Protein AF-A0A3M2C6H8-F1 (afdb_monomer_lite)

Radius of gyration: 15.78 Å; chains: 1; bounding box: 41×32×37 Å

Foldseek 3Di:
DPDDDPPPNVVVVVVVVVVVVVVVVVLVVCVVVVAAEEAED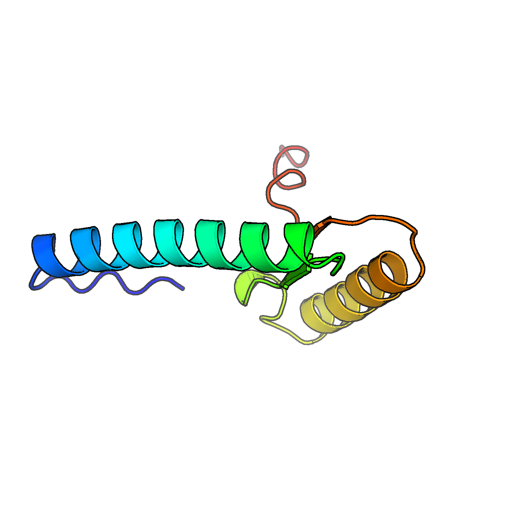PVQCVDPVSVVVVVVVVVVVVVDPHRYYYPVGPVPPPDDDD

Secondary structure (DSSP, 8-state):
-----SS-HHHHHHHHHHHHHHHHHHHHHHHHTT--EEEE-GGGGSSHHHHHHHHHHHHHHHHS--SEEEES-GGGSSS---

Structure (mmCIF, N/CA/C/O backbone):
data_AF-A0A3M2C6H8-F1
#
_entry.id   AF-A0A3M2C6H8-F1
#
loop_
_atom_site.group_PDB
_atom_site.id
_atom_site.type_symbol
_atom_site.label_atom_id
_atom_site.label_alt_id
_atom_site.label_comp_id
_atom_site.label_asym_id
_atom_site.label_entity_id
_atom_site.label_seq_id
_atom_site.pdbx_PDB_ins_code
_atom_site.Cartn_x
_atom_site.Cartn_y
_atom_site.Cartn_z
_atom_site.occupancy
_atom_site.B_iso_or_equiv
_atom_site.auth_seq_id
_atom_site.auth_comp_id
_atom_site.auth_asym_id
_atom_site.auth_atom_id
_atom_site.pdbx_PDB_model_num
ATOM 1 N N . LEU A 1 1 ? 5.111 4.210 -14.438 1.00 46.28 1 LEU A N 1
ATOM 2 C CA . LEU A 1 1 ? 5.463 5.630 -14.759 1.00 46.28 1 LEU A CA 1
ATOM 3 C C . LEU A 1 1 ? 4.144 6.3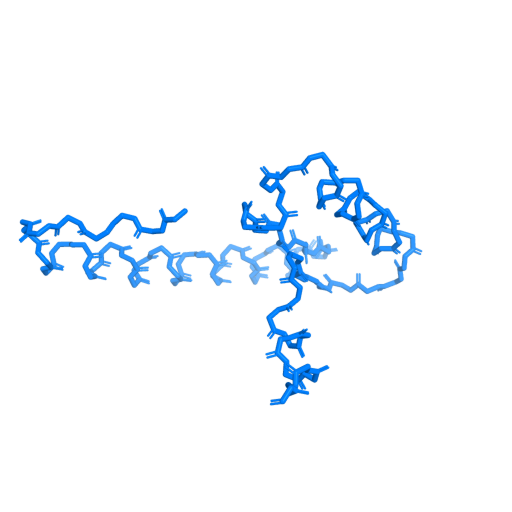51 -14.988 1.00 46.28 1 LEU A C 1
ATOM 5 O O . LEU A 1 1 ? 3.399 5.896 -15.845 1.00 46.28 1 LEU A O 1
ATOM 9 N N . ALA A 1 2 ? 3.818 7.397 -14.225 1.00 48.59 2 ALA A N 1
ATOM 10 C CA . ALA A 1 2 ? 2.613 8.179 -14.493 1.00 48.59 2 ALA A CA 1
ATOM 11 C C . ALA A 1 2 ? 2.826 8.950 -15.804 1.00 48.59 2 ALA A C 1
ATOM 13 O O . ALA A 1 2 ? 3.671 9.837 -15.886 1.00 48.59 2 ALA A O 1
ATOM 14 N N . TYR A 1 3 ? 2.134 8.527 -16.859 1.00 53.00 3 TYR A N 1
ATOM 15 C CA . TYR A 1 3 ? 2.122 9.224 -18.137 1.00 53.00 3 TYR A CA 1
ATOM 16 C C . TYR A 1 3 ? 1.351 10.531 -17.938 1.00 53.00 3 TYR A C 1
ATOM 18 O O . TYR A 1 3 ? 0.150 10.498 -17.678 1.00 53.00 3 TYR A O 1
ATOM 26 N N . GLU A 1 4 ? 2.044 11.667 -18.020 1.00 57.91 4 GLU A N 1
ATOM 27 C CA . GLU A 1 4 ? 1.430 12.989 -18.156 1.00 57.91 4 GLU A CA 1
ATOM 28 C C . GLU A 1 4 ? 1.286 13.306 -19.651 1.00 57.91 4 GLU A C 1
ATOM 30 O O . GLU A 1 4 ? 2.234 13.769 -20.295 1.00 57.91 4 GLU A O 1
ATOM 35 N N . PRO A 1 5 ? 0.126 13.034 -20.264 1.00 60.38 5 PRO A N 1
ATOM 36 C CA . PRO A 1 5 ? -0.115 13.454 -21.633 1.00 60.38 5 PRO A CA 1
ATOM 37 C C . PRO A 1 5 ? -0.125 14.979 -21.726 1.00 60.38 5 PRO A C 1
ATOM 39 O O . PRO A 1 5 ? -0.770 15.683 -20.949 1.00 60.38 5 PRO A O 1
ATOM 42 N N . LYS A 1 6 ? 0.557 15.491 -22.753 1.00 63.09 6 LYS A N 1
ATOM 43 C CA . LYS A 1 6 ? 0.675 16.929 -23.043 1.00 63.09 6 LYS A CA 1
ATOM 44 C C . LYS A 1 6 ? -0.661 17.596 -23.420 1.00 63.09 6 LYS A C 1
ATOM 46 O O . LYS A 1 6 ? -0.732 18.819 -23.469 1.00 63.09 6 LYS A O 1
ATOM 51 N N . THR A 1 7 ? -1.721 16.825 -23.664 1.00 66.06 7 THR A N 1
ATOM 52 C CA . THR A 1 7 ? -3.070 17.298 -24.009 1.00 66.06 7 THR A CA 1
ATOM 53 C C . THR A 1 7 ? -4.073 17.017 -22.883 1.00 66.06 7 THR A C 1
ATOM 55 O O . THR A 1 7 ? -4.077 15.944 -22.285 1.00 66.06 7 THR A O 1
ATOM 58 N N . ARG A 1 8 ? -4.967 17.985 -22.617 1.00 70.00 8 ARG A N 1
ATOM 59 C CA . ARG A 1 8 ? -6.001 17.946 -21.557 1.00 70.00 8 ARG A CA 1
ATOM 60 C C . ARG A 1 8 ? -5.451 17.910 -20.117 1.00 70.00 8 ARG A C 1
ATOM 62 O O . ARG A 1 8 ? -5.965 17.168 -19.284 1.00 70.00 8 ARG A O 1
ATOM 69 N N . ARG A 1 9 ? -4.440 18.733 -19.805 1.00 74.44 9 ARG A N 1
ATOM 70 C CA . ARG A 1 9 ? -3.848 18.847 -18.451 1.00 74.44 9 ARG A CA 1
ATOM 71 C C . ARG A 1 9 ? -4.888 18.983 -17.336 1.00 74.44 9 ARG A C 1
ATOM 73 O O . ARG A 1 9 ? -4.769 18.302 -16.329 1.00 74.44 9 ARG A O 1
ATOM 80 N N . GLU A 1 10 ? -5.917 19.807 -17.522 1.00 77.81 10 GLU A N 1
ATOM 81 C CA . GLU A 1 10 ? -6.977 20.000 -16.519 1.00 77.81 10 GLU A CA 1
ATOM 82 C C . GLU A 1 10 ? -7.758 18.712 -16.236 1.00 77.81 10 GLU A C 1
ATOM 84 O O . GLU A 1 10 ? -7.980 18.362 -15.080 1.00 77.81 10 GLU A O 1
ATOM 89 N N . PHE A 1 11 ? -8.098 17.954 -17.283 1.00 80.50 11 PHE A N 1
ATOM 90 C CA . PHE A 1 11 ? -8.754 16.654 -17.148 1.00 80.50 11 PHE A CA 1
ATOM 91 C C . PHE A 1 11 ? -7.865 15.649 -16.408 1.00 80.50 11 PHE A C 1
ATOM 93 O O . PHE A 1 11 ? -8.344 14.946 -15.521 1.00 80.50 11 PHE A O 1
ATOM 100 N N . TRP A 1 12 ? -6.576 15.578 -16.753 1.00 80.75 12 TRP A N 1
ATOM 101 C CA . TRP A 1 12 ? -5.646 14.649 -16.110 1.00 80.75 12 TRP A CA 1
ATOM 102 C C . TRP A 1 12 ? -5.366 15.023 -14.660 1.00 80.75 12 TRP A C 1
ATOM 104 O O . TRP A 1 12 ? -5.424 14.148 -13.803 1.00 80.75 12 TRP A O 1
ATOM 114 N N . ASN A 1 13 ? -5.196 16.309 -14.360 1.00 81.19 13 ASN A N 1
ATOM 115 C CA . ASN A 1 13 ? -5.078 16.797 -12.990 1.00 81.19 13 ASN A CA 1
ATOM 116 C C . ASN A 1 13 ? -6.320 16.443 -12.167 1.00 81.19 13 ASN A C 1
ATOM 118 O O . ASN A 1 13 ? -6.190 15.845 -11.102 1.00 81.19 13 ASN A O 1
ATOM 122 N N . ALA A 1 14 ? -7.522 16.732 -12.675 1.00 85.00 14 ALA A N 1
ATOM 123 C CA . ALA A 1 14 ? -8.765 16.390 -11.986 1.00 85.00 14 ALA A CA 1
ATOM 124 C C . ALA A 1 14 ? -8.909 14.872 -11.781 1.00 85.00 14 ALA A C 1
ATOM 126 O O . ALA A 1 14 ? -9.319 14.418 -10.712 1.00 85.00 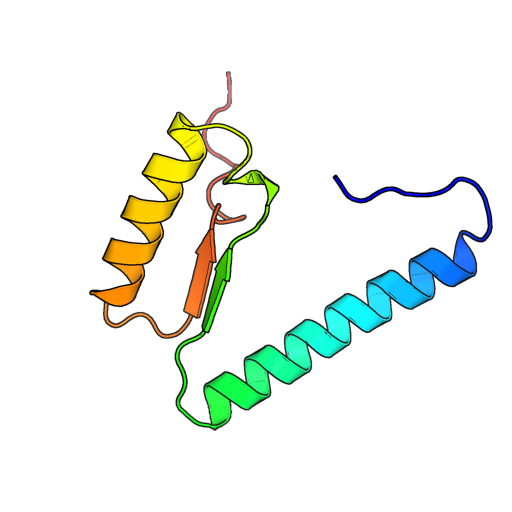14 ALA A O 1
ATOM 127 N N . LYS A 1 15 ? -8.523 14.071 -12.781 1.00 84.56 15 LYS A N 1
ATOM 128 C CA . LYS A 1 15 ? -8.538 12.609 -12.696 1.00 84.56 15 LYS A CA 1
ATOM 129 C C . LYS A 1 15 ? -7.550 12.083 -11.656 1.00 84.56 15 LYS A C 1
ATOM 131 O O . LYS A 1 15 ? -7.923 11.216 -10.875 1.00 84.56 15 LYS A O 1
ATOM 136 N N . PHE A 1 16 ? -6.319 12.593 -11.623 1.00 84.69 16 PHE A N 1
ATOM 137 C CA . PHE A 1 16 ? -5.320 12.164 -10.645 1.00 84.69 16 PHE A CA 1
ATOM 138 C C . PHE A 1 16 ? -5.743 12.518 -9.222 1.00 84.69 16 PHE A C 1
ATOM 140 O O . PHE A 1 16 ? -5.690 11.652 -8.356 1.00 84.69 16 PHE A O 1
ATOM 147 N N . GLN A 1 17 ? -6.249 13.734 -8.994 1.00 86.44 17 GLN A N 1
ATOM 148 C CA . GLN A 1 17 ? -6.766 14.127 -7.680 1.00 86.44 17 GLN A CA 1
ATOM 149 C C . GLN A 1 17 ? -7.928 13.232 -7.239 1.00 86.44 17 GLN A C 1
ATOM 151 O O . GLN A 1 17 ? -7.944 12.744 -6.113 1.00 86.44 17 GLN A O 1
ATOM 156 N N . ARG A 1 18 ? -8.863 12.932 -8.149 1.00 90.44 18 ARG A N 1
ATOM 157 C CA . ARG A 1 18 ? -9.982 12.032 -7.849 1.00 90.44 18 ARG A CA 1
ATOM 158 C C . ARG A 1 18 ? -9.537 10.597 -7.572 1.00 90.44 18 ARG A C 1
ATOM 160 O O . ARG A 1 18 ? -10.142 9.941 -6.732 1.00 90.44 18 ARG A O 1
ATOM 167 N N . ASN A 1 19 ? -8.515 10.107 -8.269 1.00 87.81 19 ASN A N 1
ATOM 168 C CA . ASN A 1 19 ? -7.955 8.787 -7.997 1.00 87.81 19 ASN A CA 1
ATOM 169 C C . ASN A 1 19 ? -7.328 8.739 -6.599 1.00 87.81 19 ASN A C 1
ATOM 171 O O . ASN A 1 19 ? -7.630 7.822 -5.850 1.00 87.81 19 ASN A O 1
ATOM 175 N N . VAL A 1 20 ? -6.541 9.753 -6.223 1.00 88.12 20 VAL A N 1
ATOM 176 C CA . VAL A 1 20 ? -5.945 9.843 -4.879 1.00 88.12 20 VAL A CA 1
ATOM 177 C C . VAL A 1 20 ? -7.020 9.870 -3.793 1.00 88.12 20 VAL A C 1
ATOM 179 O O . VAL A 1 20 ? -6.895 9.160 -2.798 1.00 88.12 20 VAL A O 1
ATOM 182 N N . GLU A 1 21 ? -8.078 10.661 -3.980 1.00 91.44 21 GLU A N 1
ATOM 183 C CA . GLU A 1 21 ? -9.165 10.746 -3.000 1.00 91.44 21 GLU A CA 1
ATOM 184 C C . GLU A 1 21 ? -9.904 9.412 -2.863 1.00 91.44 21 GLU A C 1
ATOM 186 O O . GLU A 1 21 ? -10.059 8.892 -1.762 1.00 91.44 21 GLU A O 1
ATOM 191 N N . ARG A 1 22 ? -10.258 8.790 -3.992 1.00 91.62 22 ARG A N 1
ATOM 192 C CA . ARG A 1 22 ? -10.904 7.475 -4.002 1.00 91.62 22 ARG A CA 1
ATOM 193 C C . ARG A 1 22 ? -10.040 6.406 -3.330 1.00 91.62 22 ARG A C 1
ATOM 195 O O . ARG A 1 22 ? -10.567 5.574 -2.598 1.00 91.62 22 ARG A O 1
ATOM 202 N N . ASP A 1 23 ? -8.733 6.406 -3.572 1.00 91.06 23 ASP A N 1
ATOM 203 C CA . ASP A 1 23 ? -7.822 5.428 -2.972 1.00 91.06 23 ASP A CA 1
ATOM 204 C C . ASP A 1 23 ? -7.753 5.599 -1.445 1.00 91.06 23 ASP A C 1
ATOM 206 O O . ASP A 1 23 ? -7.717 4.606 -0.714 1.00 91.06 23 ASP A O 1
ATOM 210 N N . ARG A 1 24 ? -7.808 6.844 -0.946 1.00 90.62 24 ARG A N 1
ATOM 211 C CA . ARG A 1 24 ? -7.909 7.131 0.495 1.00 90.62 24 ARG A CA 1
ATOM 212 C C . ARG A 1 24 ? -9.225 6.636 1.083 1.00 90.62 24 ARG A C 1
ATOM 214 O O . ARG A 1 24 ? -9.192 5.948 2.100 1.00 90.62 24 ARG A O 1
ATOM 221 N N . GLU A 1 25 ? -10.351 6.938 0.438 1.00 93.81 25 GLU A N 1
ATOM 222 C CA . GLU A 1 25 ? -11.681 6.484 0.869 1.00 93.81 25 GLU A CA 1
ATOM 223 C C . GLU A 1 25 ? -11.739 4.954 0.959 1.00 93.81 25 GLU A C 1
ATOM 225 O O . GLU A 1 25 ? -12.109 4.401 1.993 1.00 93.81 25 GLU A O 1
ATOM 230 N N . VAL A 1 26 ? -11.302 4.254 -0.092 1.00 94.31 26 VAL A N 1
ATOM 231 C CA . VAL A 1 26 ? -11.309 2.784 -0.138 1.00 94.31 26 VAL A CA 1
ATOM 232 C C . VAL A 1 26 ? -10.392 2.195 0.933 1.00 94.31 26 VAL A C 1
ATOM 234 O O . VAL A 1 26 ? -10.776 1.238 1.606 1.00 94.31 26 VAL A O 1
ATOM 237 N N . ARG A 1 27 ? -9.195 2.765 1.129 1.00 93.81 27 ARG A N 1
ATOM 238 C CA . ARG A 1 27 ? -8.276 2.329 2.189 1.00 93.81 27 ARG A CA 1
ATOM 239 C C . ARG A 1 27 ? -8.912 2.484 3.566 1.00 93.81 27 ARG A C 1
ATOM 241 O O . ARG A 1 27 ? -8.821 1.554 4.362 1.00 93.81 27 ARG A O 1
ATOM 248 N N . GLN A 1 28 ? -9.564 3.614 3.834 1.00 94.50 28 GLN A N 1
ATOM 249 C CA . GLN A 1 28 ? -10.231 3.848 5.112 1.00 94.50 28 GLN A CA 1
ATOM 250 C C . GLN A 1 28 ? -11.393 2.873 5.320 1.00 94.50 28 GLN A C 1
ATOM 252 O O . GLN A 1 28 ? -11.455 2.227 6.358 1.00 94.50 28 GLN A O 1
ATOM 257 N N . MET A 1 29 ? -12.240 2.671 4.306 1.00 96.88 29 MET A N 1
ATOM 258 C CA . MET A 1 29 ? -13.348 1.713 4.374 1.00 96.88 29 MET A CA 1
ATOM 259 C C . MET A 1 29 ? -12.878 0.286 4.681 1.00 96.88 29 MET A C 1
ATOM 261 O O . MET A 1 29 ? -13.517 -0.426 5.452 1.00 96.88 29 MET A O 1
ATOM 265 N N . LEU A 1 30 ? -11.765 -0.147 4.080 1.00 96.38 30 LEU A N 1
ATOM 266 C CA . LEU A 1 30 ? -11.184 -1.461 4.356 1.00 96.38 30 LEU A CA 1
ATOM 267 C C . LEU A 1 30 ? -10.683 -1.557 5.802 1.00 96.38 30 LEU A C 1
ATOM 269 O O . LEU A 1 30 ? -10.971 -2.547 6.474 1.00 96.38 30 LEU A O 1
ATOM 273 N N . LEU A 1 31 ? -9.987 -0.528 6.290 1.00 94.94 31 LEU A N 1
ATOM 274 C CA . LEU A 1 31 ? -9.498 -0.472 7.671 1.00 94.94 31 LEU A CA 1
ATOM 275 C C . LEU A 1 31 ? -10.647 -0.469 8.686 1.00 94.94 31 LEU A C 1
ATOM 277 O O . LEU A 1 31 ? -10.595 -1.220 9.659 1.00 94.94 31 LEU A O 1
ATOM 281 N N . ASP A 1 32 ? -11.703 0.303 8.432 1.00 96.56 32 ASP A N 1
ATOM 282 C CA . ASP A 1 32 ? -12.894 0.378 9.288 1.00 96.56 32 ASP A CA 1
ATOM 283 C C . ASP A 1 32 ? -13.655 -0.955 9.327 1.00 96.56 32 ASP A C 1
ATOM 285 O O . ASP A 1 32 ? -14.221 -1.330 10.352 1.00 96.56 32 ASP A O 1
ATOM 289 N N . ALA A 1 33 ? -13.617 -1.718 8.232 1.00 96.94 33 ALA A N 1
ATOM 290 C CA . ALA A 1 33 ? -14.140 -3.080 8.168 1.00 96.94 33 ALA A CA 1
ATOM 291 C C . ALA A 1 33 ? -13.209 -4.131 8.817 1.00 96.94 33 ALA A C 1
ATOM 293 O O . ALA A 1 33 ? -13.494 -5.328 8.750 1.00 96.94 33 ALA A O 1
ATOM 294 N N . GLY A 1 34 ? -12.104 -3.708 9.441 1.00 95.88 34 GLY A N 1
ATOM 295 C CA . GLY A 1 34 ? -11.156 -4.576 10.142 1.00 95.88 34 GLY A CA 1
ATOM 296 C C . GLY A 1 34 ? -10.121 -5.251 9.240 1.00 95.88 34 GLY A C 1
ATOM 297 O O . GLY A 1 34 ? -9.394 -6.135 9.699 1.00 95.88 34 GLY A O 1
ATOM 298 N N . TRP A 1 35 ? -10.024 -4.860 7.967 1.00 97.44 35 TRP A N 1
ATOM 299 C CA . TRP A 1 35 ? -9.000 -5.381 7.066 1.00 97.44 35 TRP A CA 1
ATOM 300 C C . TRP A 1 35 ? -7.671 -4.669 7.269 1.00 97.44 35 TRP A C 1
ATOM 302 O O . TRP A 1 35 ? -7.604 -3.468 7.507 1.00 97.44 35 TRP A O 1
ATOM 312 N N . ARG A 1 36 ? -6.580 -5.414 7.092 1.00 96.44 36 ARG A N 1
ATOM 313 C CA . ARG A 1 36 ? -5.236 -4.842 6.977 1.00 96.44 36 ARG A CA 1
ATOM 314 C C . ARG A 1 36 ? -4.985 -4.482 5.515 1.00 96.44 36 ARG A C 1
ATOM 316 O O . ARG A 1 36 ? -5.331 -5.267 4.633 1.00 96.44 36 ARG A O 1
ATOM 323 N N . VAL A 1 37 ? -4.375 -3.329 5.249 1.00 95.81 37 VAL A N 1
ATOM 324 C CA . VAL A 1 37 ? -4.207 -2.802 3.884 1.00 95.81 37 VAL A CA 1
ATOM 325 C C . VAL A 1 37 ? -2.735 -2.592 3.547 1.00 95.81 37 VAL A C 1
ATOM 327 O O . VAL A 1 37 ? -2.047 -1.809 4.196 1.00 95.81 37 VAL A O 1
ATOM 330 N N . MET A 1 38 ? -2.274 -3.242 2.482 1.00 94.31 38 MET A N 1
ATOM 331 C CA . MET A 1 38 ? -0.919 -3.110 1.947 1.00 94.31 38 MET A CA 1
ATOM 332 C C . MET A 1 38 ? -0.978 -2.568 0.516 1.00 94.31 38 MET A C 1
ATOM 334 O O . MET A 1 38 ? -1.639 -3.161 -0.335 1.00 94.31 38 MET A O 1
ATOM 338 N N . VAL A 1 39 ? -0.276 -1.468 0.237 1.00 93.31 39 VAL A N 1
ATOM 339 C CA . VAL A 1 39 ? -0.147 -0.913 -1.121 1.00 93.31 39 V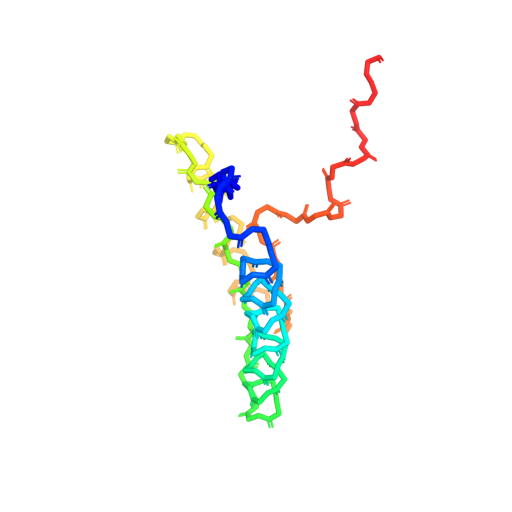AL A CA 1
ATOM 340 C C . VAL A 1 39 ? 1.177 -1.366 -1.724 1.00 93.31 39 VAL A C 1
ATOM 342 O O . VAL A 1 39 ? 2.236 -1.132 -1.150 1.00 93.31 39 VAL A O 1
ATOM 345 N N . VAL A 1 40 ? 1.132 -1.995 -2.896 1.00 92.31 40 VAL A N 1
ATOM 346 C CA . VAL A 1 40 ? 2.333 -2.397 -3.638 1.00 92.31 40 VAL A CA 1
ATOM 347 C C . VAL A 1 40 ? 2.397 -1.597 -4.933 1.00 92.31 40 VAL A C 1
ATOM 349 O O . VAL A 1 40 ? 1.600 -1.797 -5.848 1.00 92.31 40 VAL A O 1
ATOM 352 N N . TRP A 1 41 ? 3.341 -0.667 -5.007 1.00 91.94 41 TRP A N 1
ATOM 353 C CA . TRP A 1 41 ? 3.559 0.176 -6.169 1.00 91.94 41 TRP A CA 1
ATOM 354 C C . TRP A 1 41 ? 4.346 -0.564 -7.249 1.00 91.94 41 TRP A C 1
ATOM 356 O O . TRP A 1 41 ? 5.375 -1.190 -6.992 1.00 91.94 41 TRP A O 1
ATOM 366 N N . GLU A 1 42 ? 3.927 -0.380 -8.500 1.00 91.25 42 GLU A N 1
ATOM 367 C CA . GLU A 1 42 ? 4.583 -0.936 -9.692 1.00 91.25 42 GLU A CA 1
ATOM 368 C C . GLU A 1 42 ? 6.087 -0.601 -9.756 1.00 91.25 42 GLU A C 1
ATOM 370 O O . GLU A 1 42 ? 6.891 -1.399 -10.237 1.00 91.25 42 GLU A O 1
ATOM 375 N N . CYS A 1 43 ? 6.501 0.570 -9.251 1.00 88.50 43 CYS A N 1
ATOM 376 C CA . CYS A 1 43 ? 7.903 0.985 -9.283 1.00 88.50 43 CYS A CA 1
ATOM 377 C C . CYS A 1 43 ? 8.840 0.048 -8.506 1.00 88.50 43 CYS A C 1
ATOM 379 O O . CYS A 1 43 ? 10.000 -0.064 -8.903 1.00 88.50 43 CYS A O 1
ATOM 381 N N . GLY A 1 44 ? 8.339 -0.652 -7.483 1.00 87.06 44 GLY A N 1
ATOM 382 C CA . GLY A 1 44 ? 9.087 -1.652 -6.719 1.00 87.06 44 GLY A CA 1
ATOM 383 C C . GLY A 1 44 ? 9.136 -3.036 -7.370 1.00 87.06 44 GLY A C 1
ATOM 384 O O . GLY A 1 44 ? 9.794 -3.916 -6.843 1.00 87.06 44 GLY A O 1
ATOM 385 N N . LEU A 1 45 ? 8.468 -3.251 -8.508 1.00 90.31 45 LEU A N 1
ATOM 386 C CA . LEU A 1 45 ? 8.336 -4.572 -9.145 1.00 90.31 45 LEU A CA 1
ATOM 387 C C . LEU A 1 45 ? 8.960 -4.634 -10.550 1.00 90.31 45 LEU A C 1
ATOM 389 O O . LEU A 1 45 ? 8.721 -5.571 -11.308 1.00 90.31 45 LEU A O 1
ATOM 393 N N . ARG A 1 46 ? 9.745 -3.619 -10.930 1.00 89.00 46 ARG A N 1
ATOM 394 C CA . ARG A 1 46 ? 10.186 -3.395 -12.321 1.00 89.00 46 ARG A CA 1
ATOM 395 C C . ARG A 1 46 ? 11.162 -4.433 -12.880 1.00 89.00 46 ARG A C 1
ATOM 397 O O . ARG A 1 46 ? 11.328 -4.495 -14.094 1.00 89.00 46 ARG A O 1
ATOM 404 N N . ASN A 1 47 ? 11.849 -5.193 -12.034 1.00 91.69 47 ASN A N 1
ATOM 405 C CA . ASN A 1 47 ? 12.780 -6.244 -12.449 1.00 91.69 47 ASN A CA 1
ATOM 406 C C . ASN A 1 47 ? 12.717 -7.426 -11.471 1.00 91.69 47 ASN A C 1
ATOM 408 O O . ASN A 1 47 ? 12.131 -7.299 -10.398 1.00 91.69 47 ASN A O 1
ATOM 412 N N . ASN A 1 48 ? 13.315 -8.563 -11.844 1.00 91.38 48 ASN A N 1
ATOM 413 C CA . ASN A 1 48 ? 13.254 -9.785 -11.034 1.00 91.38 48 ASN A CA 1
ATOM 414 C C . ASN A 1 48 ? 13.774 -9.561 -9.607 1.00 91.38 48 ASN A C 1
ATOM 416 O O . ASN A 1 48 ? 13.070 -9.898 -8.669 1.00 91.38 48 ASN A O 1
ATOM 420 N N . ALA A 1 49 ? 14.927 -8.906 -9.435 1.00 89.81 49 ALA A N 1
ATOM 421 C CA . ALA A 1 49 ? 15.491 -8.656 -8.108 1.00 89.81 49 ALA A CA 1
ATOM 422 C C . ALA A 1 49 ? 14.580 -7.773 -7.232 1.00 89.81 49 ALA A C 1
ATOM 424 O O . ALA A 1 49 ? 14.339 -8.089 -6.071 1.00 89.81 49 ALA A O 1
ATOM 425 N N . ALA A 1 50 ? 14.030 -6.694 -7.794 1.00 88.31 50 ALA A N 1
ATOM 426 C CA . ALA A 1 50 ? 13.101 -5.807 -7.093 1.00 88.31 50 ALA A CA 1
ATOM 427 C C . ALA A 1 50 ? 11.783 -6.521 -6.750 1.00 88.31 50 ALA A C 1
ATOM 429 O O . ALA A 1 50 ? 11.261 -6.377 -5.649 1.00 88.31 50 ALA A O 1
ATOM 430 N N . ARG A 1 51 ? 11.272 -7.355 -7.664 1.00 90.62 51 ARG A N 1
ATOM 431 C CA . ARG A 1 51 ? 10.093 -8.188 -7.411 1.00 90.62 51 ARG A CA 1
ATOM 432 C C . ARG A 1 51 ? 10.347 -9.181 -6.282 1.00 90.62 51 ARG A C 1
ATOM 434 O O . ARG A 1 51 ? 9.495 -9.307 -5.413 1.00 90.62 51 ARG A O 1
ATOM 441 N N . ASP A 1 52 ? 11.482 -9.870 -6.296 1.00 93.25 52 ASP A N 1
ATOM 442 C CA . ASP A 1 52 ? 11.810 -10.878 -5.290 1.00 93.25 52 ASP A CA 1
ATOM 443 C C . ASP A 1 52 ? 11.952 -10.217 -3.903 1.00 93.25 52 ASP A C 1
ATOM 445 O O . ASP A 1 52 ? 11.353 -10.685 -2.936 1.00 93.25 52 ASP A O 1
ATOM 449 N N . GLN A 1 53 ? 12.578 -9.035 -3.827 1.00 91.62 53 GLN A N 1
ATOM 450 C CA . GLN A 1 53 ? 12.599 -8.217 -2.608 1.00 91.62 53 GLN A CA 1
ATOM 451 C C . GLN A 1 53 ? 11.195 -7.763 -2.168 1.00 91.62 53 GLN A C 1
ATOM 453 O O . GLN A 1 53 ? 10.883 -7.741 -0.977 1.00 91.62 53 GLN A O 1
ATOM 458 N N . GLY A 1 54 ? 10.326 -7.405 -3.115 1.00 92.50 54 GLY A N 1
ATOM 459 C CA . GLY A 1 54 ? 8.938 -7.050 -2.829 1.00 92.50 54 GLY A CA 1
ATOM 460 C C . GLY A 1 54 ? 8.122 -8.215 -2.283 1.00 92.50 54 GLY A C 1
ATOM 461 O O . GLY A 1 54 ? 7.310 -8.021 -1.380 1.00 92.50 54 GLY A O 1
ATOM 462 N N . LEU A 1 55 ? 8.360 -9.430 -2.783 1.00 93.94 55 LEU A N 1
ATOM 463 C CA . LEU A 1 55 ? 7.728 -10.643 -2.271 1.00 93.94 55 LEU A CA 1
ATOM 464 C C . LEU A 1 55 ? 8.149 -10.922 -0.828 1.00 93.94 55 LEU A C 1
ATOM 466 O O . LEU A 1 55 ? 7.283 -11.201 0.000 1.00 93.94 55 LEU A O 1
ATOM 470 N N . GLU A 1 56 ? 9.440 -10.805 -0.515 1.00 94.12 56 GLU A N 1
ATOM 471 C CA . GLU A 1 56 ? 9.943 -10.946 0.856 1.00 94.12 56 GLU A CA 1
ATOM 472 C C . GLU A 1 56 ? 9.317 -9.901 1.786 1.00 94.12 56 GLU A C 1
ATOM 474 O O . GLU A 1 56 ? 8.734 -10.259 2.810 1.00 94.12 56 GLU A O 1
ATOM 479 N N . PHE A 1 57 ? 9.318 -8.627 1.380 1.00 93.75 57 PHE A N 1
ATOM 480 C CA . PHE A 1 57 ? 8.720 -7.545 2.161 1.00 93.75 57 PHE A CA 1
ATOM 481 C C . PHE A 1 57 ? 7.231 -7.785 2.444 1.00 93.75 57 PHE A C 1
ATOM 483 O O . PHE A 1 57 ? 6.770 -7.626 3.575 1.00 93.75 57 PHE A O 1
ATOM 490 N N . VAL A 1 58 ? 6.457 -8.167 1.423 1.00 93.81 58 VAL A N 1
ATOM 491 C CA . VAL A 1 58 ? 5.022 -8.441 1.583 1.00 93.81 58 VAL A CA 1
ATOM 492 C C . VAL A 1 58 ? 4.804 -9.668 2.461 1.00 93.81 58 VAL A C 1
ATOM 494 O O . VAL A 1 58 ? 3.912 -9.649 3.307 1.00 93.81 58 VAL A O 1
ATOM 497 N N . ALA A 1 59 ? 5.610 -10.721 2.309 1.00 95.62 59 ALA A N 1
ATOM 498 C CA . ALA A 1 59 ? 5.510 -11.909 3.148 1.00 95.62 59 ALA A CA 1
ATOM 499 C C . ALA A 1 59 ? 5.773 -11.580 4.626 1.00 95.62 59 ALA A C 1
ATOM 501 O O . ALA A 1 59 ? 5.033 -12.038 5.500 1.00 95.62 59 ALA A O 1
ATOM 502 N N . ASP A 1 60 ? 6.769 -10.743 4.905 1.00 95.50 60 ASP A N 1
ATOM 503 C CA . ASP A 1 60 ? 7.071 -10.281 6.257 1.00 95.50 60 ASP A CA 1
ATOM 504 C C . ASP A 1 60 ? 5.971 -9.378 6.810 1.00 95.50 60 ASP A C 1
ATOM 506 O O . ASP A 1 60 ? 5.545 -9.564 7.949 1.00 95.50 60 ASP A O 1
ATOM 510 N N . TRP A 1 61 ? 5.416 -8.473 5.999 1.00 95.94 61 TRP A N 1
ATOM 511 C CA . TRP A 1 61 ? 4.259 -7.670 6.396 1.00 95.94 61 TRP A CA 1
ATOM 512 C C . TRP A 1 61 ? 3.031 -8.542 6.703 1.00 95.94 61 TRP A C 1
ATOM 514 O O . TRP A 1 61 ? 2.360 -8.323 7.710 1.00 95.94 61 TRP A O 1
ATOM 524 N N . ILE A 1 62 ? 2.753 -9.578 5.906 1.00 95.19 62 ILE A N 1
ATOM 525 C CA . ILE A 1 62 ? 1.630 -10.496 6.158 1.00 95.19 62 ILE A CA 1
ATOM 526 C C . ILE A 1 62 ? 1.797 -11.204 7.506 1.00 95.19 62 ILE A C 1
ATOM 528 O O . ILE A 1 62 ? 0.825 -11.297 8.263 1.00 95.19 62 ILE A O 1
ATOM 532 N N . ARG A 1 63 ? 3.011 -11.695 7.795 1.00 96.31 63 ARG A N 1
ATOM 533 C CA . ARG A 1 63 ? 3.357 -12.367 9.062 1.00 96.31 63 ARG A CA 1
ATOM 534 C C . ARG A 1 63 ? 3.426 -11.400 10.240 1.00 96.31 63 ARG A C 1
ATOM 536 O O . ARG A 1 63 ? 3.262 -11.820 11.382 1.00 96.31 63 ARG A O 1
ATOM 543 N N . SER A 1 64 ? 3.671 -10.123 9.974 1.00 90.94 64 SER A N 1
ATOM 544 C CA . SER A 1 64 ? 3.637 -9.080 10.990 1.00 90.94 64 SER A CA 1
ATOM 545 C C . SER A 1 64 ? 2.212 -8.826 11.491 1.00 90.94 64 SER A C 1
ATOM 547 O O . SER A 1 64 ? 1.232 -9.179 10.838 1.00 90.94 64 SER A O 1
ATOM 549 N N . GLY A 1 65 ? 2.089 -8.141 12.629 1.00 91.62 65 GLY A N 1
ATOM 550 C CA . GLY A 1 65 ? 0.816 -7.610 13.126 1.00 91.62 65 GLY A CA 1
ATOM 551 C C . GLY A 1 65 ? 0.450 -6.226 12.573 1.00 91.62 65 GLY A C 1
ATOM 552 O O . GLY A 1 65 ? -0.518 -5.634 13.046 1.00 91.62 65 GLY A O 1
ATOM 553 N N . TRP A 1 66 ? 1.209 -5.676 11.614 1.00 94.00 66 TRP A N 1
ATOM 554 C CA . TRP A 1 66 ? 0.967 -4.328 11.091 1.00 94.00 66 TRP A CA 1
ATOM 555 C C . TRP A 1 66 ? -0.354 -4.265 10.319 1.00 94.00 66 TRP A C 1
ATOM 557 O O . TRP A 1 66 ? -0.670 -5.154 9.529 1.00 94.00 66 TRP A O 1
ATOM 567 N N . THR A 1 67 ? -1.129 -3.203 10.545 1.00 93.81 67 THR A N 1
ATOM 568 C CA . THR A 1 67 ? -2.444 -2.985 9.918 1.00 93.81 67 THR A CA 1
ATOM 569 C C . THR A 1 67 ? -2.355 -2.268 8.579 1.00 93.81 67 THR A C 1
ATOM 571 O O . THR A 1 67 ? -3.237 -2.428 7.738 1.00 93.81 67 THR A O 1
ATOM 574 N N . THR A 1 68 ? -1.290 -1.497 8.356 1.00 93.62 68 THR A N 1
ATOM 575 C CA . THR A 1 68 ? -1.045 -0.807 7.089 1.00 93.62 68 THR A CA 1
ATOM 576 C C . THR A 1 68 ? 0.397 -0.964 6.629 1.00 93.62 68 THR A C 1
ATOM 578 O O . THR A 1 68 ? 1.284 -1.223 7.443 1.00 93.62 68 THR A O 1
ATOM 581 N N . GLY A 1 69 ? 0.639 -0.829 5.328 1.00 92.25 69 GLY A N 1
ATOM 582 C CA . GLY A 1 69 ? 1.984 -0.826 4.760 1.00 92.25 69 GLY A CA 1
ATOM 583 C C . GLY A 1 69 ? 2.002 -0.347 3.312 1.00 92.25 69 GLY A C 1
ATOM 584 O O . GLY A 1 69 ? 0.979 -0.381 2.626 1.00 92.25 69 GLY A O 1
ATOM 585 N N . GLU A 1 70 ? 3.169 0.103 2.852 1.00 93.25 70 GLU A N 1
ATOM 586 C CA . GLU A 1 70 ? 3.410 0.480 1.458 1.00 93.25 70 GLU A CA 1
ATOM 587 C C . GLU A 1 70 ? 4.779 -0.046 1.004 1.00 93.25 70 GLU A C 1
ATOM 589 O O . GLU A 1 70 ? 5.761 0.066 1.741 1.00 93.25 70 GLU A O 1
ATOM 594 N N . TYR A 1 71 ? 4.849 -0.624 -0.198 1.00 91.94 71 TYR A N 1
ATOM 595 C CA . TYR A 1 71 ? 6.085 -1.106 -0.818 1.00 91.94 71 TYR A CA 1
ATOM 596 C C . TYR A 1 71 ? 6.214 -0.590 -2.261 1.00 91.94 71 TYR A C 1
ATOM 598 O O . TYR A 1 71 ? 5.253 -0.699 -3.017 1.00 91.94 71 TY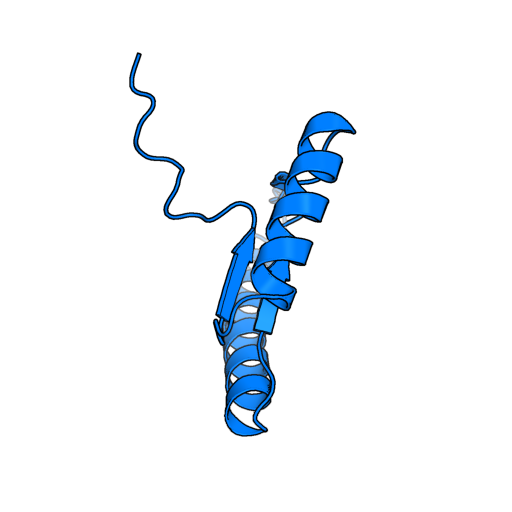R A O 1
ATOM 606 N N . PRO A 1 72 ? 7.379 -0.072 -2.683 1.00 89.19 72 PRO A N 1
ATOM 607 C CA . PRO A 1 72 ? 8.488 0.297 -1.820 1.00 89.19 72 PRO A CA 1
ATOM 608 C C . PRO A 1 72 ? 8.040 1.441 -0.902 1.00 89.19 72 PRO A C 1
ATOM 610 O O . PRO A 1 72 ? 7.285 2.318 -1.325 1.00 89.19 72 PRO A O 1
ATOM 613 N N . SER A 1 73 ? 8.459 1.402 0.364 1.00 75.06 73 SER A N 1
ATOM 614 C CA . SER A 1 73 ? 8.026 2.399 1.345 1.00 75.06 73 SER A CA 1
ATOM 615 C C . SER A 1 73 ? 8.511 3.788 0.914 1.00 75.06 73 SER A C 1
ATOM 617 O O . SER A 1 73 ? 9.723 3.971 0.744 1.00 75.06 73 SER A O 1
ATOM 619 N N . PRO A 1 74 ? 7.616 4.781 0.751 1.00 63.72 74 PRO A N 1
ATOM 620 C CA . PRO A 1 74 ? 8.023 6.138 0.392 1.00 63.72 74 PRO A CA 1
ATOM 621 C C . PRO A 1 74 ? 8.937 6.772 1.455 1.00 63.72 74 PRO A C 1
ATOM 623 O O . PRO A 1 74 ? 9.723 7.663 1.146 1.00 63.72 74 PRO A O 1
ATOM 626 N N . THR A 1 75 ? 8.903 6.266 2.691 1.00 55.25 75 THR A N 1
ATOM 627 C CA . THR A 1 75 ? 9.712 6.743 3.823 1.00 55.25 75 THR A CA 1
ATOM 628 C C . THR A 1 75 ? 11.149 6.191 3.830 1.00 55.25 75 THR A C 1
ATOM 630 O O . THR A 1 75 ? 11.965 6.635 4.629 1.00 55.25 75 THR A O 1
ATOM 633 N N . LEU A 1 76 ? 11.490 5.252 2.936 1.00 45.19 76 LEU A N 1
ATOM 634 C CA . LEU A 1 76 ? 12.829 4.645 2.805 1.00 45.19 76 LEU A CA 1
ATOM 635 C C . LEU A 1 76 ? 13.619 5.163 1.583 1.00 45.19 76 LEU A C 1
ATOM 637 O O . LEU A 1 76 ? 14.544 4.506 1.120 1.00 45.19 76 LEU A O 1
ATOM 641 N N . GLN A 1 77 ? 13.285 6.349 1.061 1.00 45.19 77 GLN A N 1
ATOM 642 C CA . GLN A 1 77 ? 14.068 7.042 0.020 1.00 45.19 77 GLN A CA 1
ATOM 643 C C . GLN A 1 77 ? 14.741 8.330 0.532 1.00 45.19 77 GLN A C 1
ATOM 645 O O . GLN A 1 77 ? 14.822 9.323 -0.184 1.00 45.19 77 GLN A O 1
ATOM 650 N N . SER A 1 78 ? 15.243 8.334 1.772 1.00 40.75 78 SER A N 1
ATOM 651 C CA . SER A 1 78 ? 16.174 9.375 2.238 1.00 40.75 78 SER A CA 1
ATOM 652 C C . SER A 1 78 ? 17.197 8.820 3.231 1.00 40.75 78 SER A C 1
ATOM 654 O O . SER A 1 78 ? 17.186 9.130 4.418 1.00 40.75 78 SER A O 1
ATOM 656 N N . SER A 1 79 ? 18.080 7.955 2.737 1.00 38.44 79 SER A N 1
ATOM 657 C CA . SER A 1 79 ? 19.389 7.677 3.349 1.00 38.44 79 SER A CA 1
ATOM 658 C C . SER A 1 79 ? 20.288 6.932 2.361 1.00 38.44 79 SER A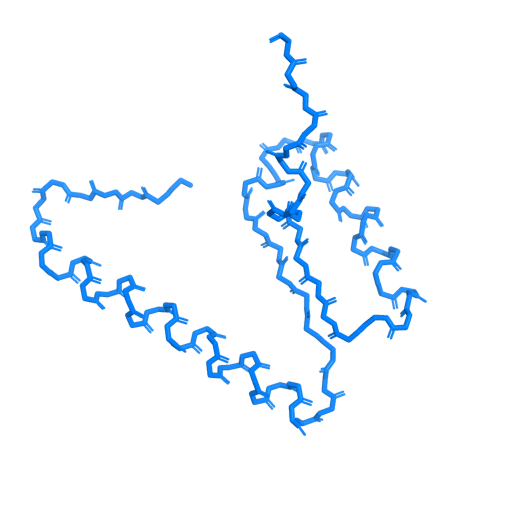 C 1
ATOM 660 O O . SER A 1 79 ? 20.766 5.828 2.596 1.00 38.44 79 SER A O 1
ATOM 662 N N . SER A 1 80 ? 20.519 7.543 1.205 1.00 35.72 80 SER A N 1
ATOM 663 C CA . SER A 1 80 ? 21.673 7.242 0.353 1.00 35.72 80 SER A CA 1
ATOM 664 C C . SER A 1 80 ? 22.045 8.527 -0.377 1.00 35.72 80 SER A C 1
ATOM 666 O O . SER A 1 80 ? 21.866 8.658 -1.584 1.00 35.72 80 SER A O 1
ATOM 668 N N . GLY A 1 81 ? 22.482 9.516 0.406 1.00 37.06 81 GLY A N 1
ATOM 669 C CA . GLY A 1 81 ? 23.384 10.530 -0.114 1.00 37.06 81 GLY A CA 1
ATOM 670 C C . GLY A 1 81 ? 24.684 9.828 -0.480 1.00 37.06 81 GLY A C 1
ATOM 671 O O . GLY A 1 81 ? 25.284 9.161 0.365 1.00 37.06 81 GLY A O 1
ATOM 672 N N . CYS A 1 82 ? 25.051 9.932 -1.749 1.00 34.16 82 CYS A N 1
ATOM 673 C CA . CYS A 1 82 ? 26.451 9.975 -2.116 1.00 34.16 82 CYS A CA 1
ATOM 674 C C . CYS A 1 82 ? 26.895 11.437 -2.025 1.00 34.16 82 CYS A C 1
ATOM 676 O O . CYS A 1 82 ? 26.051 12.310 -2.347 1.00 34.16 82 CYS A O 1
#

pLDDT: mean 82.66, std 17.75, range [34.16, 97.44]

Sequence (82 aa):
LAYEPKTRREFWNAKFQRNVERDREVRQMLLDAGWRVMVVWECGLRNNAARDQGLEFVADWIRSGWTTGEYPSPTLQSSSGC